Protein 3HZA (pdb70)

Organism: Mycobacterium tuberculosis (strain ATCC 25618 / H37Rv) (NCBI:txid83332)

GO terms:
  GO:0000287 magnesium ion binding (F, IDA)
  GO:0004170 dUTP diphosphatase activity (F, IDA)
  GO:0046080 dUTP metabolic process (P, IDA)

Sequence (162 aa):
GLVPRGSHMMSTTTLAIVRLDPGLPLPSRRAHDDGDAGVDLYSAEDVVELAPGRRALVRRTGVAVAVPFGMVGLVHPRSGLATRVGLSIVNSPGTIDAGYRGEIIKVALINLDPAAPPIVVHRGDRIAQLLVQRRVELVVELVEVSSSFDDEAGLLASTSRGDGGWGSSGGHASL

InterPro domains:
  IPR008181 Deoxyuridine triphosphate nucleotidohydrolase [MF_00116] (3-150)
  IPR008181 Deoxyuridine triphosphate nucleotidohydrolase [PTHR11241] (3-149)
  IPR008181 Deoxyuridine triphosphate nucleotidohydrolase [TIGR00576] (5-149)
  IPR029054 dUTPase-like [PF00692] (15-149)
  IPR033704 dUTPase, trimeric [cd07557] (25-116)
  IPR036157 dUTPase-like superfamily [G3DSA:2.70.40.10] (1-154)
  IPR036157 dUTPase-like superfamily [SSF51283] (2-149)

Nearest PDB structures (foldseek):
  3hza-assembly1_A  TM=1.006E+00  e=5.795E-30  Mycobacterium tuberculosis
  4gcy-assembly1_A  TM=1.006E+00  e=8.158E-29  Mycobacterium tuberculosis
  3loj-assembly1_A  TM=1.005E+00  e=2.376E-28  Mycobacterium tuberculosis
  2py4-assembly1_A  TM=1.005E+00  e=2.016E-27  Mycobacterium tuberculosis
  1six-assembly1_A  TM=9.990E-01  e=6.951E-27  Mycobacterium tuberculosis

Secondary structure (DSSP, 8-state):
-PPPGGGTTPPP-EEEESSTTSPPP--SSTT-S-EEEEPSS-EEE-TT-EEEEE-SEEEEPPTTEEEEEE--HHHHHHH-EEETTSSEEE-TT--S--EEEEEE--SS--EEE-TT-EEEEEEEEE---------S-TTTTTPPP-SSTT--TTTT--STT-

Solvent-accessible surface area: 11147 Å² total; per-residue (Å²): 132,167,78,75,84,78,43,126,177,80,71,119,49,69,60,89,96,91,31,102,63,7,70,88,18,63,144,68,134,152,77,56,80,5,31,12,0,26,0,19,49,100,33,116,5,45,46,50,156,168,25,97,2,82,1,1,5,8,4,27,2,39,179,23,34,17,0,24,3,50,43,73,93,39,54,42,113,128,56,17,7,25,8,82,87,46,72,3,84,19,92,19,62,88,147,29,38,0,91,0,24,0,29,0,113,40,122,82,55,72,9,81,6,104,105,35,56,94,2,0,47,6,24,45,97,190,62,148,116,110,156,158,119,171,50,104,48,148,117,120,48,63,117,84,106,99,130,159,52,152,24,31,265,28,75,106,33,88,126,108,90,126

Foldseek 3Di:
DDQPPVRVPPDDKDKDQQPPVEDDFDDPDPPRQWTFFFFQAKDKAFAFDKDKTFRRMFIQAAPQKWKWKAFDDVCCVPFNKGFPPHRDIHDNPDGDTDITTIHGNDHGDMDIGHGHDRTITMGMDGDDPDDDDDDPDVVRVVDDADPCHPPDDQNVPDDPVD

CATH classification: 2.70.40.10

Radius of gyration: 20.21 Å; Cα contacts (8 Å, |Δi|>4): 319; chains: 1; bounding box: 49×47×51 Å

Structure (mmCIF, N/CA/C/O backbone):
data_3HZA
#
_entry.id   3HZA
#
_cell.length_a   55.058
_cell.length_b   55.058
_cell.length_c   83.793
_cell.angle_alpha   90.00
_cell.angle_beta   90.00
_cell.angle_gamma   120.00
#
_symmetry.space_group_name_H-M   'P 63'
#
loop_
_entity.id
_entity.type
_entity.pdbx_description
1 polymer "Deoxyuridine 5'-triphosphate nucleotidohydrolase"
2 non-polymer 'MAGNESIUM ION'
3 non-polymer "2'-DEOXYURIDINE 5'-ALPHA,BETA-IMIDO-TRIPHOSPHATE"
4 non-polymer GLYCEROL
5 non-polymer 2-AMINO-2-HYDROXYMETHYL-PROPANE-1,3-DIOL
6 water water
#
loop_
_atom_site.group_PDB
_atom_site.id
_atom_site.type_symbol
_atom_site.label_atom_id
_atom_site.label_alt_id
_atom_site.label_comp_id
_atom_site.label_asym_id
_atom_site.label_entity_id
_atom_site.label_seq_id
_atom_site.pdbx_PDB_ins_code
_atom_site.Cartn_x
_atom_site.Cartn_y
_atom_site.Cartn_z
_atom_site.occupancy
_atom_site.B_iso_or_equiv
_atom_site.auth_seq_id
_atom_site.auth_comp_id
_atom_site.auth_asym_id
_atom_site.auth_atom_id
_atom_site.pdbx_PDB_model_num
ATOM 1 N N . GLY A 1 13 ? -10.902 36.108 24.132 1.00 38.14 -7 GLY A N 1
ATOM 2 C CA . GLY A 1 13 ? -10.484 34.742 24.458 1.00 21.23 -7 GLY A CA 1
ATOM 3 C C . GLY A 1 13 ? -11.377 34.051 25.479 1.00 20.30 -7 GLY A C 1
ATOM 4 O O . GLY A 1 13 ? -11.155 32.885 25.802 1.00 16.55 -7 GLY A O 1
ATOM 5 N N . LEU A 1 14 ? -12.347 34.782 26.039 1.00 21.90 -6 LEU A N 1
ATOM 6 C CA . LEU A 1 14 ? -13.267 34.216 27.024 1.00 20.21 -6 LEU A CA 1
ATOM 7 C C . LEU A 1 14 ? -14.351 33.415 26.332 1.00 20.17 -6 LEU A C 1
ATOM 8 O O . LEU A 1 14 ? -15.002 33.916 25.403 1.00 27.94 -6 LEU A O 1
ATOM 13 N N . VAL A 1 15 ? -14.569 32.170 26.737 1.00 20.22 -5 VAL A N 1
ATOM 14 C CA . VAL A 1 15 ? -15.679 31.384 26.188 1.00 23.18 -5 VAL A CA 1
ATOM 15 C C . VAL A 1 15 ? -16.974 31.795 26.863 1.00 22.04 -5 VAL A C 1
ATOM 16 O O . VAL A 1 15 ? -17.021 31.573 28.086 1.00 28.49 -5 VAL A O 1
ATOM 20 N N . PRO A 1 16 ? -17.950 32.345 26.156 1.00 27.51 -4 PRO A N 1
ATOM 21 C CA . PRO A 1 16 ? -19.147 32.839 26.846 1.00 31.43 -4 PRO A CA 1
ATOM 22 C C . PRO A 1 16 ? -19.861 31.628 27.425 1.00 35.73 -4 PRO A C 1
ATOM 23 O O . PRO A 1 16 ? -19.753 30.566 26.800 1.00 30.38 -4 PRO A O 1
ATOM 27 N N . ARG A 1 17 ? -20.511 31.837 28.558 1.00 41.71 -3 ARG A N 1
ATOM 28 C CA . ARG A 1 17 ? -21.134 30.712 29.258 1.00 49.32 -3 ARG A CA 1
ATOM 29 C C . ARG A 1 17 ? -22.007 29.888 28.306 1.00 52.55 -3 ARG A C 1
ATOM 30 O O . ARG A 1 17 ? -22.058 28.653 28.389 1.00 54.94 -3 ARG A O 1
ATOM 32 N N . GLY A 1 18 ? -22.680 30.624 27.415 1.00 53.65 -2 GLY A N 1
ATOM 33 C CA . GLY A 1 18 ? -23.432 30.088 26.310 1.00 52.55 -2 GLY A CA 1
ATOM 34 C C . GLY A 1 18 ? -22.645 29.143 25.413 1.00 53.96 -2 GLY A C 1
ATOM 35 O O . GLY A 1 18 ? -23.235 28.143 24.964 1.00 71.02 -2 GLY A O 1
ATOM 36 N N . SER A 1 19 ? -21.369 29.412 25.133 1.00 44.53 -1 SER A N 1
ATOM 37 C CA . SER A 1 19 ? -20.550 28.613 24.247 1.00 41.28 -1 SER A CA 1
ATOM 38 C C . SER A 1 19 ? -19.645 27.659 25.015 1.00 33.87 -1 SER A C 1
ATOM 39 O O . SER A 1 19 ? -18.715 27.170 24.382 1.00 37.03 -1 SER A O 1
ATOM 42 N N . HIS A 1 20 ? -19.865 27.400 26.296 1.00 30.18 0 HIS A N 1
ATOM 43 C CA . HIS A 1 20 ? -18.955 26.539 27.035 1.00 27.56 0 HIS A CA 1
ATOM 44 C C . HIS A 1 20 ? -18.774 25.192 26.347 1.00 28.55 0 HIS A C 1
ATOM 45 O O . HIS A 1 20 ? -17.631 24.722 26.330 1.00 25.98 0 HIS A O 1
ATOM 52 N N A MET A 1 21 ? -19.837 24.639 25.787 0.50 32.50 1 MET A N 1
ATOM 53 N N B MET A 1 21 ? -19.816 24.568 25.806 0.50 32.42 1 MET A N 1
ATOM 54 C CA A MET A 1 21 ? -19.928 23.318 25.198 0.50 36.92 1 MET A CA 1
ATOM 55 C CA B MET A 1 21 ? -19.533 23.225 25.274 0.50 36.13 1 MET A CA 1
ATOM 56 C C A MET A 1 21 ? -19.466 23.189 23.758 0.50 32.92 1 MET A C 1
ATOM 57 C C B MET A 1 21 ? -19.541 23.209 23.752 0.50 33.54 1 MET A C 1
ATOM 58 O O A MET A 1 21 ? -19.558 22.100 23.178 0.50 33.95 1 MET A O 1
ATOM 59 O O B MET A 1 21 ? -20.011 22.246 23.136 0.50 42.81 1 MET A O 1
ATOM 68 N N . SER A 1 22 ? -18.990 24.272 23.167 1.00 36.48 2 SER A N 1
ATOM 69 C CA . SER A 1 22 ? -18.692 24.281 21.732 1.00 34.93 2 SER A CA 1
ATOM 70 C C . SER A 1 22 ? -17.410 23.524 21.402 1.00 30.73 2 SER A C 1
ATOM 71 O O . SER A 1 22 ? -16.416 23.529 22.103 1.00 34.80 2 SER A O 1
ATOM 74 N N . THR A 1 23 ? -17.477 22.833 20.280 1.00 27.87 3 THR A N 1
ATOM 75 C CA A THR A 1 23 ? -16.564 21.818 19.795 0.50 24.08 3 THR A CA 1
ATOM 76 C CA B THR A 1 23 ? -16.563 21.830 19.795 0.50 23.92 3 THR A CA 1
ATOM 77 C C . THR A 1 23 ? -15.395 22.425 19.042 1.00 18.63 3 THR A C 1
ATOM 78 O O . THR A 1 23 ? -15.510 23.222 18.134 1.00 28.42 3 THR A O 1
ATOM 85 N N . THR A 1 24 ? -14.207 21.996 19.401 1.00 17.20 4 THR A N 1
ATOM 86 C CA . THR A 1 24 ? -13.019 22.411 18.682 1.00 17.24 4 THR A CA 1
ATOM 87 C C . THR A 1 24 ? -12.739 21.395 17.557 1.00 18.83 4 THR A C 1
ATOM 88 O O . THR A 1 24 ? -12.971 20.192 17.661 1.00 23.96 4 THR A O 1
ATOM 92 N N . LEU A 1 25 ? -12.274 21.957 16.442 1.00 14.46 5 LEU A N 1
ATOM 93 C CA . LEU A 1 25 ? -11.949 21.171 15.247 1.00 14.06 5 LEU A CA 1
ATOM 94 C C . LEU A 1 25 ? -10.505 21.444 14.875 1.00 14.29 5 LEU A C 1
ATOM 95 O O . LEU A 1 25 ? -10.219 22.556 14.417 1.00 14.72 5 LEU A O 1
ATOM 100 N N . ALA A 1 26 ? -9.618 20.470 15.065 1.00 14.02 6 ALA A N 1
ATOM 101 C CA . ALA A 1 26 ? -8.261 20.627 14.576 1.00 12.83 6 ALA A CA 1
ATOM 102 C C . ALA A 1 26 ? -8.250 20.702 13.045 1.00 11.83 6 ALA A C 1
ATOM 103 O O . ALA A 1 26 ? -8.911 19.912 12.390 1.00 12.90 6 ALA A O 1
ATOM 105 N N . ILE A 1 27 ? -7.451 21.632 12.522 1.00 12.19 7 ILE A N 1
ATOM 106 C CA . ILE A 1 27 ? -7.345 21.861 11.081 1.00 12.35 7 ILE A CA 1
ATOM 107 C C . ILE A 1 27 ? -5.902 22.156 10.695 1.00 11.64 7 ILE A C 1
ATOM 108 O O . ILE A 1 27 ? -5.210 22.900 11.356 1.00 13.31 7 ILE A O 1
ATOM 113 N N . VAL A 1 28 ? -5.509 21.538 9.595 1.00 11.66 8 VAL A N 1
ATOM 114 C CA . VAL A 1 28 ? -4.228 21.777 8.977 1.00 11.87 8 VAL A CA 1
ATOM 115 C C . VAL A 1 28 ? -4.473 22.477 7.649 1.00 12.26 8 VAL A C 1
ATOM 116 O O . VAL A 1 28 ? -5.209 21.968 6.806 1.00 11.64 8 VAL A O 1
ATOM 120 N N . ARG A 1 29 ? -3.863 23.635 7.467 1.00 12.58 9 ARG A N 1
ATOM 121 C CA . ARG A 1 29 ? -3.862 24.269 6.159 1.00 12.06 9 ARG A CA 1
ATOM 122 C C . ARG A 1 29 ? -2.732 23.698 5.325 1.00 11.54 9 ARG A C 1
ATOM 123 O O . ARG A 1 29 ? -1.570 24.114 5.351 1.00 14.57 9 ARG A O 1
ATOM 131 N N . LEU A 1 30 ? -3.069 22.685 4.563 1.00 12.57 10 LEU A N 1
ATOM 132 C CA . LEU A 1 30 ? -2.179 22.081 3.590 1.00 13.33 10 LEU A CA 1
ATOM 133 C C . LEU A 1 30 ? -1.756 23.104 2.540 1.00 12.89 10 LEU A C 1
ATOM 134 O O . LEU A 1 30 ? -0.647 23.019 2.047 1.00 15.67 10 LEU A O 1
ATOM 139 N N . ASP A 1 31 ? -2.651 24.041 2.258 1.00 13.51 11 ASP A N 1
ATOM 140 C CA . ASP A 1 31 ? -2.357 25.227 1.430 1.00 13.06 11 ASP A CA 1
ATOM 141 C C . ASP A 1 31 ? -2.447 26.486 2.292 1.00 11.58 11 ASP A C 1
ATOM 142 O O . ASP A 1 31 ? -3.532 27.030 2.510 1.00 12.29 11 ASP A O 1
ATOM 147 N N . PRO A 1 32 ? -1.344 26.937 2.830 1.00 11.26 12 PRO A N 1
ATOM 148 C CA . PRO A 1 32 ? -1.353 28.074 3.747 1.00 11.37 12 PRO A CA 1
ATOM 149 C C . PRO A 1 32 ? -1.717 29.397 3.129 1.00 11.16 12 PRO A C 1
ATOM 150 O O . PRO A 1 32 ? -1.910 30.371 3.830 1.00 14.01 12 PRO A O 1
ATOM 154 N N . GLY A 1 33 ? -1.807 29.479 1.828 1.00 11.59 13 GLY A N 1
ATOM 155 C CA . GLY A 1 33 ? -2.153 30.692 1.121 1.00 12.89 13 GLY A CA 1
ATOM 156 C C . GLY A 1 33 ? -3.644 31.001 1.092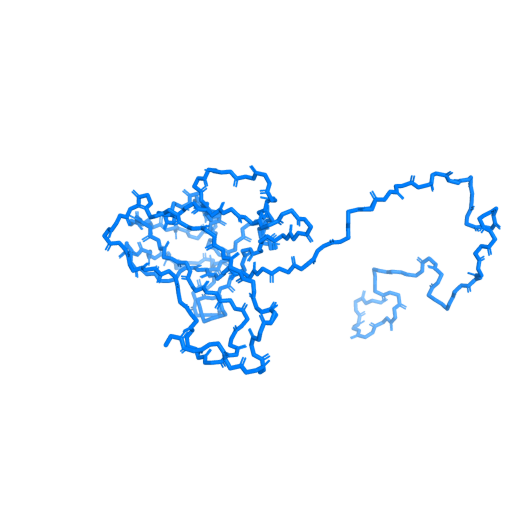 1.00 12.56 13 GLY A C 1
ATOM 157 O O . GLY A 1 33 ? -4.057 32.044 0.628 1.00 14.97 13 GLY A O 1
ATOM 158 N N . LEU A 1 34 ? -4.450 30.039 1.577 1.00 11.41 14 LEU A N 1
ATOM 159 C CA . LEU A 1 34 ? -5.892 30.230 1.664 1.00 12.19 14 LEU A CA 1
ATOM 160 C C . LEU A 1 34 ? -6.309 30.630 3.072 1.00 11.63 14 LEU A C 1
ATOM 161 O O . LEU A 1 34 ? -5.681 30.129 4.017 1.00 11.99 14 LEU A O 1
ATOM 166 N N . PRO A 1 35 ? -7.325 31.455 3.263 1.00 11.86 15 PRO A N 1
ATOM 167 C CA . PRO A 1 35 ? -7.816 31.775 4.595 1.00 13.17 15 PRO A CA 1
ATOM 168 C C . PRO A 1 35 ? -8.358 30.531 5.261 1.00 11.16 15 PRO A C 1
ATOM 169 O O . PRO A 1 35 ? -8.785 29.572 4.598 1.00 12.21 15 PRO A O 1
ATOM 173 N N . LEU A 1 36 ? -8.367 30.518 6.596 1.00 12.40 16 LEU A N 1
ATOM 174 C CA . LEU A 1 36 ? -9.098 29.457 7.273 1.00 12.78 16 LEU A CA 1
ATOM 175 C C . LEU A 1 36 ? -10.577 29.535 6.913 1.00 13.13 16 LEU A C 1
ATOM 176 O O . LEU A 1 36 ? -11.084 30.652 6.847 1.00 14.94 16 LEU A O 1
ATOM 181 N N . PRO A 1 37 ? -11.239 28.416 6.723 1.00 11.03 17 PRO A N 1
ATOM 182 C CA . PRO A 1 37 ? -12.687 28.444 6.535 1.00 11.18 17 PRO A CA 1
ATOM 183 C C . PRO A 1 37 ? -13.391 29.185 7.640 1.00 11.78 17 PRO A C 1
ATOM 184 O O . PRO A 1 37 ? -13.023 29.065 8.804 1.00 13.88 17 PRO A O 1
ATOM 188 N N . SER A 1 38 ? -14.419 29.936 7.303 1.00 12.21 18 SER A N 1
ATOM 189 C CA . SER A 1 38 ? -15.159 30.758 8.269 1.00 14.21 18 SER A CA 1
ATOM 190 C C . SER A 1 38 ? -16.628 30.739 7.931 1.00 12.28 18 SER A C 1
ATOM 191 O O . SER A 1 38 ? -17.048 30.482 6.819 1.00 12.06 18 SER A O 1
ATOM 194 N N A ARG A 1 39 ? -17.413 31.027 8.974 0.50 13.75 19 ARG A N 1
ATOM 195 N N B ARG A 1 39 ? -17.396 31.048 8.979 0.50 13.88 19 ARG A N 1
ATOM 196 C CA A ARG A 1 39 ? -18.845 31.241 8.869 0.50 13.89 19 ARG A CA 1
ATOM 197 C CA B ARG A 1 39 ? -18.825 31.269 8.868 0.50 13.85 19 ARG A CA 1
ATOM 198 C C A ARG A 1 39 ? -19.103 32.625 8.301 0.50 13.45 19 ARG A C 1
ATOM 199 C C B ARG A 1 39 ? -19.069 32.642 8.272 0.50 13.47 19 ARG A C 1
ATOM 200 O O A ARG A 1 39 ? -18.504 33.613 8.770 0.50 15.68 19 ARG A O 1
ATOM 201 O O B ARG A 1 39 ? -18.435 33.633 8.682 0.50 18.09 19 ARG A O 1
ATOM 216 N N . ALA A 1 40 ? -20.001 32.753 7.330 1.00 14.34 20 ALA A N 1
ATOM 217 C CA . ALA A 1 40 ? -20.275 34.090 6.796 1.00 16.37 20 ALA A CA 1
ATOM 218 C C . ALA A 1 40 ? -20.949 34.992 7.822 1.00 16.13 20 ALA A C 1
ATOM 219 O O . ALA A 1 40 ? -20.705 36.208 7.880 1.00 20.12 20 ALA A O 1
ATOM 221 N N . HIS A 1 41 ? -21.814 34.494 8.661 1.00 14.60 21 HIS A N 1
ATOM 222 C CA . HIS A 1 41 ? -22.586 35.208 9.662 1.00 14.74 21 HIS A CA 1
ATOM 223 C C . HIS A 1 41 ? -22.674 34.363 10.931 1.00 14.03 21 HIS A C 1
ATOM 224 O O . HIS A 1 41 ? -22.649 33.152 10.853 1.00 14.72 21 HIS A O 1
ATOM 231 N N . ASP A 1 42 ? -22.772 35.042 12.052 1.00 16.98 22 ASP A N 1
ATOM 232 C CA A ASP A 1 42 ? -22.980 34.377 13.331 0.50 16.87 22 ASP A CA 1
ATOM 233 C CA B ASP A 1 42 ? -22.981 34.376 13.325 0.50 17.01 22 ASP A CA 1
ATOM 234 C C . ASP A 1 42 ? -24.108 33.357 13.265 1.00 16.10 22 ASP A C 1
ATOM 235 O O . ASP A 1 42 ? -25.160 33.666 12.748 1.00 17.56 22 ASP A O 1
ATOM 244 N N . GLY A 1 43 ? -23.860 32.156 13.783 1.00 17.88 23 GLY A N 1
ATOM 245 C CA . GLY A 1 43 ? -24.939 31.178 13.773 1.00 18.28 23 GLY A CA 1
ATOM 246 C C . GLY A 1 43 ? -25.030 30.370 12.504 1.00 13.78 23 GLY A C 1
ATOM 247 O O . GLY A 1 43 ? -25.765 29.363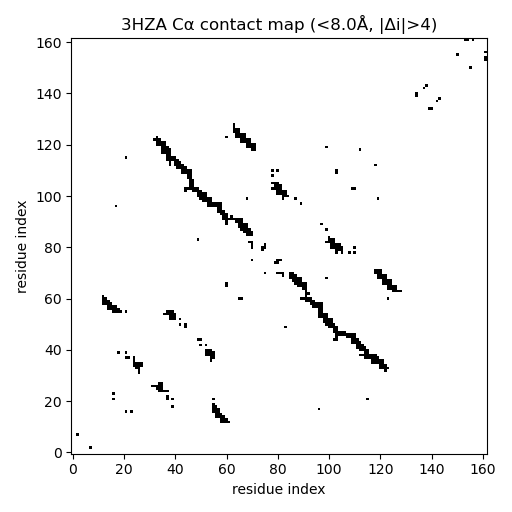 12.479 1.00 15.33 23 GLY A O 1
ATOM 248 N N . ASP A 1 44 ? -24.284 30.766 11.457 1.00 13.50 24 ASP A N 1
ATOM 249 C CA . ASP A 1 44 ? -24.358 29.961 10.219 1.00 11.83 24 ASP A CA 1
ATOM 250 C C . ASP A 1 44 ? -23.888 28.542 10.490 1.00 12.64 24 ASP A C 1
ATOM 251 O O . ASP A 1 44 ? -22.964 28.288 11.283 1.00 14.72 24 ASP A O 1
ATOM 256 N N . ALA A 1 45 ? -24.473 27.593 9.780 1.00 11.73 25 ALA A N 1
ATOM 257 C CA . ALA A 1 45 ? -24.297 26.190 10.099 1.0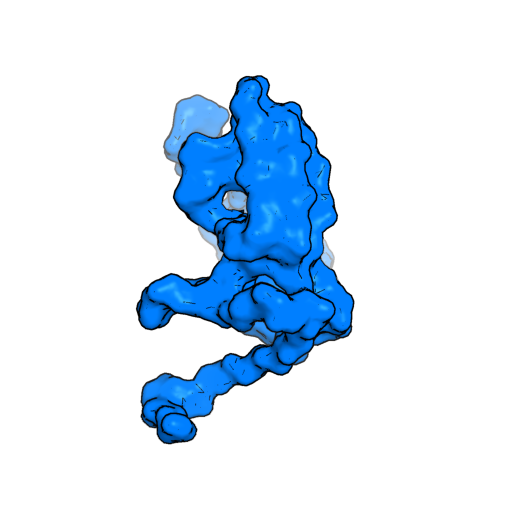0 11.55 25 ALA A CA 1
ATOM 258 C C . ALA A 1 45 ? -22.926 25.653 9.701 1.00 12.56 25 ALA A C 1
ATOM 259 O O . ALA A 1 45 ? -22.423 24.705 10.298 1.00 14.94 25 ALA A O 1
ATOM 261 N N . GLY A 1 46 ? -22.349 26.233 8.660 1.00 12.79 26 GLY A N 1
ATOM 262 C CA . GLY A 1 46 ? -21.107 25.749 8.141 1.00 17.17 26 GLY A CA 1
ATOM 263 C C . GLY A 1 46 ? -20.044 26.785 7.968 1.00 11.82 26 GLY A C 1
ATOM 264 O O . GLY A 1 46 ? -20.315 27.979 7.954 1.00 13.76 26 GLY A O 1
ATOM 265 N N . VAL A 1 47 ? -18.815 26.307 7.807 1.00 10.80 27 VAL A N 1
ATOM 266 C CA . VAL A 1 47 ? -17.695 27.163 7.430 1.00 10.26 27 VAL A CA 1
ATOM 267 C C . VAL A 1 47 ? -17.467 26.966 5.920 1.00 9.68 27 VAL A C 1
ATOM 268 O O . VAL A 1 47 ? -17.544 25.835 5.431 1.00 10.88 27 VAL A O 1
ATOM 272 N N . ASP A 1 48 ? -17.182 28.037 5.217 1.00 11.45 28 ASP A N 1
ATOM 273 C CA . ASP A 1 48 ? -17.021 27.896 3.763 1.00 10.54 28 ASP A CA 1
ATOM 274 C C . ASP A 1 48 ? -15.632 27.383 3.396 1.00 10.45 28 ASP A C 1
ATOM 275 O O . ASP A 1 48 ? -14.626 27.874 3.872 1.00 12.57 28 ASP A O 1
ATOM 280 N N . LEU A 1 49 ? -15.574 26.387 2.535 1.00 9.76 29 LEU A N 1
ATOM 281 C CA . LEU A 1 49 ? -14.362 25.793 2.026 1.00 9.68 29 LEU A CA 1
ATOM 282 C C . LEU A 1 49 ? -13.961 26.530 0.757 1.00 9.98 29 LEU A C 1
ATOM 283 O O . LEU A 1 49 ? -14.803 26.834 -0.094 1.00 11.05 29 LEU A O 1
ATOM 288 N N . TYR A 1 50 ? -12.677 26.766 0.632 1.00 10.64 30 TYR A N 1
ATOM 289 C CA . TYR A 1 50 ? -12.086 27.371 -0.528 1.00 11.26 30 TYR A CA 1
ATOM 290 C C . TYR A 1 50 ? -11.652 26.332 -1.524 1.00 11.93 30 TYR A C 1
ATOM 291 O O . TYR A 1 50 ? -11.297 25.195 -1.189 1.00 13.28 30 TYR A O 1
ATOM 300 N N . SER A 1 51 ? -11.613 26.733 -2.801 1.00 10.73 31 SER A N 1
ATOM 301 C CA . SER A 1 51 ? -10.859 25.944 -3.748 1.00 11.01 31 SER A CA 1
ATOM 302 C C . SER A 1 51 ? -9.378 26.297 -3.715 1.00 11.38 31 SER A C 1
ATOM 303 O O . SER A 1 51 ? -8.996 27.487 -3.769 1.00 13.26 31 SER A O 1
ATOM 306 N N . ALA A 1 52 ? -8.510 25.278 -3.692 1.00 11.85 32 ALA A N 1
ATOM 307 C CA . ALA A 1 52 ? -7.077 25.498 -3.791 1.00 11.96 32 ALA A CA 1
ATOM 308 C C . ALA A 1 52 ? -6.648 25.646 -5.229 1.00 13.99 32 ALA A C 1
ATOM 309 O O . ALA A 1 52 ? -5.516 25.941 -5.583 1.00 19.64 32 ALA A O 1
ATOM 311 N N . GLU A 1 53 ? -7.432 25.405 -6.191 1.00 14.23 33 GLU A N 1
ATOM 312 C CA . GLU A 1 53 ? -7.135 25.411 -7.601 1.00 15.91 33 GLU A CA 1
ATOM 313 C C . GLU A 1 53 ? -8.156 26.052 -8.537 1.00 15.46 33 GLU A C 1
ATOM 314 O O . GLU A 1 53 ? -9.326 26.278 -8.271 1.00 15.92 33 GLU A O 1
ATOM 320 N N . ASP A 1 54 ? -7.609 26.375 -9.707 1.00 17.16 34 ASP A N 1
ATOM 321 C CA . ASP A 1 54 ? -8.396 26.844 -10.836 1.00 15.76 34 ASP A CA 1
ATOM 322 C C . ASP A 1 54 ? -8.924 25.646 -11.591 1.00 15.60 34 ASP A C 1
ATOM 323 O O . ASP A 1 54 ? -8.152 24.743 -11.915 1.00 18.52 34 ASP A O 1
ATOM 328 N N A VAL A 1 55 ? -10.213 25.633 -11.871 0.50 15.04 35 VAL A N 1
ATOM 329 N N B VAL A 1 55 ? -10.216 25.657 -11.843 0.50 14.87 35 VAL A N 1
ATOM 330 C CA A VAL A 1 55 ? -10.742 24.541 -12.683 0.50 15.12 35 VAL A CA 1
ATOM 331 C CA B VAL A 1 55 ? -10.956 24.616 -12.516 0.50 16.72 35 VAL A CA 1
ATOM 332 C C A VAL A 1 55 ? -11.961 25.045 -13.436 0.50 14.59 35 VAL A C 1
ATOM 333 C C B VAL A 1 55 ? -11.974 25.196 -13.487 0.50 14.62 35 VAL A C 1
ATOM 334 O O A VAL A 1 55 ? -12.788 25.761 -12.873 0.50 14.42 35 VAL A O 1
ATOM 335 O O B VAL A 1 55 ? -12.718 26.103 -13.119 0.50 16.40 35 VAL A O 1
ATOM 342 N N . GLU A 1 56 ? -12.043 24.631 -14.682 1.00 14.96 36 GLU A N 1
ATOM 343 C CA . GLU A 1 56 ? -13.164 24.959 -15.558 1.00 13.81 36 GLU A CA 1
ATOM 344 C C . GLU A 1 56 ? -13.976 23.712 -15.872 1.00 15.28 36 GLU A C 1
ATOM 345 O O . GLU A 1 56 ? -13.404 22.722 -16.316 1.00 16.31 36 GLU A O 1
ATOM 351 N N . LEU A 1 57 ? -15.274 23.778 -15.602 1.00 13.17 37 LEU A N 1
ATOM 352 C CA . LEU A 1 57 ? -16.168 22.659 -15.796 1.00 12.71 37 LEU A CA 1
ATOM 353 C C . LEU A 1 57 ? -17.119 22.907 -16.946 1.00 12.69 37 LEU A C 1
ATOM 354 O O . LEU A 1 57 ? -17.975 23.758 -16.783 1.00 13.20 37 LEU A O 1
ATOM 359 N N . ALA A 1 58 ? -16.971 22.218 -18.049 1.00 12.85 38 ALA A N 1
ATOM 3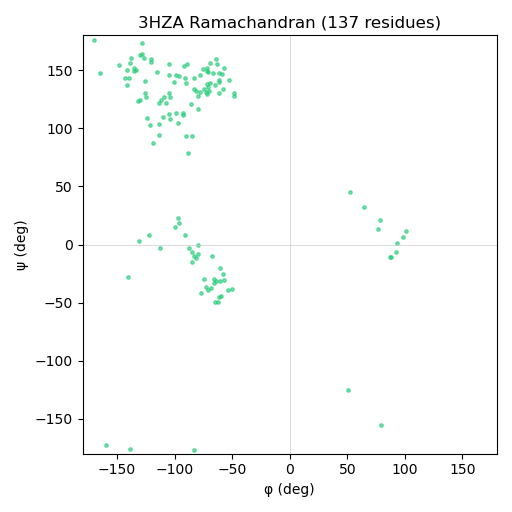60 C CA . ALA A 1 58 ? -17.957 22.259 -19.110 1.00 13.55 38 ALA A CA 1
ATOM 361 C C . ALA A 1 58 ? -19.266 21.675 -18.612 1.00 12.38 38 ALA A C 1
ATOM 362 O O . ALA A 1 58 ? -19.254 20.915 -17.636 1.00 11.79 38 ALA A O 1
ATOM 364 N N . PRO A 1 59 ? -20.382 21.978 -19.259 1.00 12.51 39 PRO A N 1
ATOM 365 C CA . PRO A 1 59 ? -21.667 21.367 -18.902 1.00 12.96 39 PRO A CA 1
ATOM 366 C C . PRO A 1 59 ? -21.551 19.860 -18.779 1.00 12.15 39 PRO A C 1
ATOM 367 O O . PRO A 1 59 ? -21.010 19.177 -19.671 1.00 12.57 39 PRO A O 1
ATOM 371 N N . GLY A 1 60 ? -22.006 19.375 -17.641 1.00 12.07 40 GLY A N 1
ATOM 372 C CA . GLY A 1 60 ? -22.073 17.971 -17.411 1.00 12.42 40 GLY A CA 1
ATOM 373 C C . GLY A 1 60 ? -20.821 17.337 -16.838 1.00 11.93 40 GLY A C 1
ATOM 374 O O . GLY A 1 60 ? -20.813 16.166 -16.414 1.00 14.11 40 GLY A O 1
ATOM 375 N N . ARG A 1 61 ? -19.740 18.085 -16.809 1.00 11.28 41 ARG A N 1
ATOM 376 C CA . ARG A 1 61 ? -18.471 17.561 -16.336 1.00 10.89 41 ARG A CA 1
ATOM 377 C C . ARG A 1 61 ? -18.342 17.758 -14.835 1.00 10.18 41 ARG A C 1
ATOM 378 O O . ARG A 1 61 ? -18.933 18.658 -14.233 1.00 11.39 41 ARG A O 1
ATOM 386 N N . ARG A 1 62 ? -17.525 16.901 -14.251 1.00 10.84 42 ARG A N 1
ATOM 387 C CA . ARG A 1 62 ? -17.218 16.916 -12.822 1.00 10.05 42 ARG A CA 1
ATOM 388 C C . ARG A 1 62 ? -15.728 16.950 -12.616 1.00 10.65 42 ARG A C 1
ATOM 389 O O . ARG A 1 62 ? -14.928 16.606 -13.514 1.00 11.64 42 ARG A O 1
ATOM 397 N N . ALA A 1 63 ? -15.303 17.358 -11.435 1.00 10.82 43 ALA A N 1
ATOM 398 C CA . ALA A 1 63 ? -13.890 17.420 -11.115 1.00 11.45 43 ALA A CA 1
ATOM 399 C C . ALA A 1 63 ? -13.732 17.145 -9.621 1.00 11.31 43 ALA A C 1
ATOM 400 O O . ALA A 1 63 ? -14.685 17.384 -8.877 1.00 13.99 43 ALA A O 1
ATOM 402 N N . LEU A 1 64 ? -12.588 16.651 -9.204 1.00 11.11 44 LEU A N 1
ATOM 403 C CA . LEU A 1 64 ? -12.272 16.409 -7.810 1.00 10.86 44 LEU A CA 1
ATOM 404 C C . LEU A 1 64 ? -11.331 17.529 -7.402 1.00 11.06 44 LEU A C 1
ATOM 405 O O . LEU A 1 64 ? -10.175 17.545 -7.812 1.00 13.85 44 LEU A O 1
ATOM 410 N N . VAL A 1 65 ? -11.838 18.449 -6.602 1.00 10.93 45 VAL A N 1
ATOM 411 C CA . VAL A 1 65 ? -11.183 19.714 -6.327 1.00 10.93 45 VAL A CA 1
ATOM 412 C C . VAL A 1 65 ? -10.635 19.756 -4.907 1.00 10.61 45 VAL A C 1
ATOM 413 O O . VAL A 1 65 ? -11.321 19.448 -3.928 1.00 11.30 45 VAL A O 1
ATOM 417 N N A ARG A 1 66 ? -9.355 20.122 -4.808 0.50 12.28 46 ARG A N 1
ATOM 418 N N B ARG A 1 66 ? -9.348 20.109 -4.810 0.50 11.91 46 ARG A N 1
ATOM 419 C CA A ARG A 1 66 ? -8.715 20.232 -3.496 0.50 11.27 46 ARG A CA 1
ATOM 420 C CA B ARG A 1 66 ? -8.704 20.212 -3.497 0.50 11.44 46 ARG A CA 1
ATOM 421 C C A ARG A 1 66 ? -9.136 21.506 -2.783 0.50 11.28 46 ARG A C 1
ATOM 422 C C B ARG A 1 66 ? -9.112 21.493 -2.783 0.50 11.10 46 ARG A C 1
ATOM 423 O O A ARG A 1 66 ? -9.224 22.548 -3.418 0.50 11.29 46 ARG A O 1
ATOM 424 O O B ARG A 1 66 ? -9.183 22.546 -3.405 0.50 11.42 46 ARG A O 1
ATOM 439 N N . THR A 1 67 ? -9.348 21.391 -1.489 1.00 10.18 47 THR A N 1
ATOM 440 C CA . THR A 1 67 ? -9.701 22.543 -0.679 1.00 10.72 47 THR A CA 1
ATOM 441 C C . THR A 1 67 ? -8.540 23.119 0.112 1.00 11.10 47 THR A C 1
ATOM 442 O O . THR A 1 67 ? -8.684 24.156 0.749 1.00 11.55 47 THR A O 1
ATOM 446 N N . GLY A 1 68 ? -7.401 22.442 0.154 1.00 10.32 48 GLY A N 1
ATOM 447 C CA . GLY A 1 68 ? -6.264 22.918 0.903 1.00 10.10 48 GLY A CA 1
ATOM 448 C C . GLY A 1 68 ? -6.354 22.724 2.394 1.00 9.88 48 GLY A C 1
ATOM 449 O O . GLY A 1 68 ? -5.501 23.290 3.100 1.00 10.48 48 GLY A O 1
ATOM 450 N N . VAL A 1 69 ? -7.263 21.932 2.932 1.00 10.26 49 VAL A N 1
ATOM 451 C CA . VAL A 1 69 ? -7.388 21.711 4.356 1.00 9.98 49 VAL A CA 1
ATOM 452 C C . VAL A 1 69 ? -7.586 20.229 4.623 1.00 10.08 49 VAL A C 1
ATOM 453 O O . VAL A 1 69 ? -8.121 19.481 3.796 1.00 10.97 49 VAL A O 1
ATOM 457 N N . ALA A 1 70 ? -7.136 19.857 5.805 1.00 10.44 50 ALA A N 1
ATOM 458 C CA . ALA A 1 70 ? -7.372 18.586 6.441 1.00 9.80 50 ALA A CA 1
ATOM 459 C C . ALA A 1 70 ? -7.951 18.884 7.815 1.00 10.79 50 ALA A C 1
ATOM 460 O O . ALA A 1 70 ? -7.495 19.824 8.450 1.00 11.43 50 ALA A O 1
ATOM 462 N N . VAL A 1 71 ? -8.924 18.108 8.281 1.00 11.17 51 VAL A N 1
ATOM 463 C CA . VAL A 1 71 ? -9.501 18.275 9.599 1.00 11.15 51 VAL A CA 1
ATOM 464 C C . VAL A 1 71 ? -9.545 16.949 10.352 1.00 10.73 51 VAL A C 1
ATOM 465 O O . VAL A 1 71 ? -9.434 15.885 9.763 1.00 13.35 51 VAL A O 1
ATOM 469 N N . ALA A 1 72 ? -9.730 17.073 11.672 1.00 10.98 52 ALA A N 1
ATOM 470 C CA . ALA A 1 72 ? -9.943 15.924 12.502 1.00 11.85 52 ALA A CA 1
ATOM 471 C C . ALA A 1 72 ? -11.308 16.013 13.169 1.00 12.36 52 ALA A C 1
ATOM 472 O O . ALA A 1 72 ? -11.498 16.528 14.280 1.00 13.19 52 ALA A O 1
ATOM 474 N N . VAL A 1 73 ? -12.326 15.504 12.453 1.00 12.48 53 VAL A N 1
ATOM 475 C CA . VAL A 1 73 ? -13.660 15.483 13.008 1.00 11.87 53 VAL A CA 1
ATOM 476 C C . VAL A 1 73 ? -13.657 14.630 14.266 1.00 10.86 53 VAL A C 1
ATOM 477 O O . VAL A 1 73 ? -13.136 13.512 14.233 1.00 12.51 53 VAL A O 1
ATOM 481 N N . PRO A 1 74 ? -14.190 15.107 15.364 1.00 12.81 54 PRO A N 1
ATOM 482 C CA . PRO A 1 74 ? -14.169 14.287 16.594 1.00 13.81 54 PRO A CA 1
ATOM 483 C C . PRO A 1 74 ? -14.882 12.947 16.428 1.00 13.90 54 PRO A C 1
ATOM 484 O O . PRO A 1 74 ? -15.880 12.822 15.739 1.00 13.23 54 PRO A O 1
ATOM 488 N N . PHE A 1 75 ? -14.371 11.929 17.137 1.00 15.09 55 PHE A N 1
ATOM 489 C CA . PHE A 1 75 ? -15.058 10.647 17.221 1.00 14.53 55 PHE A CA 1
ATOM 490 C C . PHE A 1 75 ? -16.444 10.904 17.801 1.00 13.91 55 PHE A C 1
ATOM 491 O O . PHE A 1 75 ? -16.612 11.614 18.769 1.00 16.39 55 PHE A O 1
ATOM 499 N N . GLY A 1 76 ? -17.460 10.303 17.165 1.00 13.54 56 GLY A N 1
ATOM 500 C CA . GLY A 1 76 ? -18.834 10.515 17.521 1.00 13.65 56 GLY A CA 1
ATOM 501 C C . GLY A 1 76 ? -19.509 11.622 16.712 1.00 12.69 56 GLY A C 1
ATOM 502 O O . GLY A 1 76 ? -20.705 11.915 16.891 1.00 13.54 56 GLY A O 1
ATOM 503 N N . MET A 1 77 ? -18.781 12.216 15.785 1.00 13.03 57 MET A N 1
ATOM 504 C CA . MET A 1 77 ? -19.259 13.260 14.914 1.00 11.83 57 MET A CA 1
ATOM 505 C C . MET A 1 77 ? -18.959 12.893 13.468 1.00 11.15 57 MET A C 1
ATOM 506 O O . MET A 1 77 ? -18.312 11.895 13.199 1.00 11.02 57 MET A O 1
ATOM 511 N N . VAL A 1 78 ? -19.474 13.703 12.580 1.00 10.21 58 VAL A N 1
ATOM 512 C CA . VAL A 1 78 ? -19.297 13.618 11.163 1.00 10.11 58 VAL A CA 1
ATOM 513 C C . VAL A 1 78 ? -19.110 15.035 10.603 1.00 10.38 58 VAL A C 1
ATOM 514 O O . VAL A 1 78 ? -19.741 15.965 11.086 1.00 10.70 58 VAL A O 1
ATOM 518 N N . GLY A 1 79 ? -18.245 15.159 9.592 1.00 9.97 59 GLY A N 1
ATOM 519 C CA . GLY A 1 79 ? -18.217 16.383 8.818 1.00 9.35 59 GLY A CA 1
ATOM 520 C C . GLY A 1 79 ? -19.062 16.203 7.550 1.00 8.84 59 GLY A C 1
ATOM 521 O O . GLY A 1 79 ? -19.081 15.100 6.965 1.00 10.58 59 GLY A O 1
ATOM 522 N N . LEU A 1 80 ? -19.713 17.234 7.124 1.00 9.18 60 LEU A N 1
ATOM 523 C CA . LEU A 1 80 ? -20.642 17.178 6.006 1.00 9.04 60 LEU A CA 1
ATOM 524 C C . LEU A 1 80 ? -20.341 18.321 5.027 1.00 8.87 60 LEU A C 1
ATOM 525 O O . LEU A 1 80 ? -20.354 19.483 5.428 1.00 9.70 60 LEU A O 1
ATOM 530 N N . VAL A 1 81 ? -20.087 17.952 3.780 1.00 8.65 61 VAL A N 1
ATOM 531 C CA . VAL A 1 81 ? -19.754 18.883 2.724 1.00 9.33 61 VAL A CA 1
ATOM 532 C C . VAL A 1 81 ? -21.008 19.165 1.914 1.00 8.97 61 VAL A C 1
ATOM 533 O O . VAL A 1 81 ? -21.548 18.257 1.266 1.00 10.10 61 VAL A O 1
ATOM 537 N N . HIS A 1 82 ? -21.468 20.414 2.004 1.00 9.03 62 HIS A N 1
ATOM 538 C CA . HIS A 1 82 ? -22.711 20.788 1.350 1.00 9.71 62 HIS A CA 1
ATOM 539 C C . HIS A 1 82 ? -22.443 21.824 0.257 1.00 8.86 62 HIS A C 1
ATOM 540 O O . HIS A 1 82 ? -21.568 22.651 0.423 1.00 10.38 62 HIS A O 1
ATOM 547 N N . PRO A 1 83 ? -23.233 21.806 -0.814 1.00 9.57 63 PRO A N 1
ATOM 548 C CA . PRO A 1 83 ? -23.089 22.862 -1.830 1.00 9.45 63 PRO A CA 1
ATOM 549 C C . PRO A 1 83 ? -23.555 24.210 -1.280 1.00 8.19 63 PRO A C 1
ATOM 550 O O . PRO A 1 83 ? -24.376 24.279 -0.351 1.00 10.22 63 PRO A O 1
ATOM 554 N N . ARG A 1 84 ? -23.059 25.301 -1.845 1.00 9.01 64 ARG A N 1
ATOM 555 C CA . ARG A 1 84 ? -23.566 26.619 -1.591 1.00 9.07 64 ARG A CA 1
ATOM 556 C C . ARG A 1 84 ? -24.787 26.887 -2.469 1.00 9.67 64 ARG A C 1
ATOM 557 O O . ARG A 1 84 ? -24.873 26.484 -3.658 1.00 11.20 64 ARG A O 1
ATOM 565 N N . SER A 1 85 ? -25.777 27.607 -1.937 1.00 9.32 65 SER A N 1
ATOM 566 C CA . SER A 1 85 ? -27.002 27.834 -2.668 1.00 9.40 65 SER A CA 1
ATOM 567 C C . SER A 1 85 ? -26.849 28.806 -3.806 1.00 9.18 65 SER A C 1
ATOM 568 O O . SER A 1 85 ? -27.475 28.636 -4.863 1.00 9.93 65 SER A O 1
ATOM 571 N N . GLY A 1 86 ? -26.033 29.846 -3.643 1.00 9.75 66 GLY A N 1
ATOM 572 C CA . GLY A 1 86 ? -25.955 30.848 -4.697 1.00 10.64 66 GLY A CA 1
ATOM 573 C C . GLY A 1 86 ? -25.383 30.266 -5.990 1.00 10.38 66 GLY A C 1
ATOM 574 O O . GLY A 1 86 ? -25.971 30.442 -7.046 1.00 11.05 66 GLY A O 1
ATOM 575 N N . LEU A 1 87 ? -24.256 29.560 -5.894 1.00 10.27 67 LEU A N 1
ATOM 576 C CA . LEU A 1 87 ? -23.699 28.958 -7.114 1.00 10.35 67 LEU A CA 1
ATOM 577 C C . LEU A 1 87 ? -24.640 27.917 -7.674 1.00 9.16 67 LEU A C 1
ATOM 578 O O . LEU A 1 87 ? -24.675 27.724 -8.909 1.00 10.47 67 LEU A O 1
ATOM 583 N N . ALA A 1 88 ? -25.406 27.223 -6.847 1.00 9.93 68 ALA A N 1
ATOM 584 C CA . ALA A 1 88 ? -26.308 26.222 -7.330 1.00 8.92 68 ALA A CA 1
ATOM 585 C C . ALA A 1 88 ? -27.366 26.849 -8.235 1.00 9.75 68 ALA A C 1
ATOM 586 O O . ALA A 1 88 ? -27.600 26.364 -9.346 1.00 10.47 68 ALA A O 1
ATOM 588 N N . THR A 1 89 ? -28.003 27.918 -7.776 1.00 10.45 69 THR A N 1
ATOM 589 C CA . THR A 1 89 ? -29.043 28.541 -8.604 1.00 10.74 69 THR A CA 1
ATOM 590 C C . THR A 1 89 ? -28.441 29.361 -9.720 1.00 11.52 69 THR A C 1
ATOM 591 O O . THR A 1 89 ? -28.928 29.300 -10.861 1.00 12.44 69 THR A O 1
ATOM 595 N N . ARG A 1 90 ? -27.375 30.122 -9.473 1.00 10.85 70 ARG A N 1
ATOM 596 C CA . ARG A 1 90 ? -26.872 31.032 -10.508 1.00 11.12 70 ARG A CA 1
ATOM 597 C C . ARG A 1 90 ? -26.205 30.329 -11.667 1.00 10.92 70 ARG A C 1
ATOM 598 O O . ARG A 1 90 ? -26.403 30.752 -12.819 1.00 13.84 70 ARG A O 1
ATOM 602 N N . VAL A 1 91 ? -25.430 29.265 -11.405 1.00 10.61 71 VAL A N 1
ATOM 603 C CA . VAL A 1 91 ? -24.671 28.643 -12.467 1.00 10.07 71 VAL A CA 1
ATOM 604 C C . VAL A 1 91 ? -24.851 27.135 -12.484 1.00 9.67 71 VAL A C 1
ATOM 605 O O . VAL A 1 91 ? -24.248 26.487 -13.330 1.00 10.83 71 VAL A O 1
ATOM 609 N N . GLY A 1 92 ? -25.671 26.532 -11.651 1.00 9.83 72 GLY A N 1
ATOM 610 C CA . GLY A 1 92 ? -25.895 25.104 -11.711 1.00 10.44 72 GLY A CA 1
ATOM 611 C C . GLY A 1 92 ? -24.799 24.284 -11.100 1.00 9.24 72 GLY A C 1
ATOM 612 O O . GLY A 1 92 ? -24.674 23.089 -11.380 1.00 10.51 72 GLY A O 1
ATOM 613 N N . LEU A 1 93 ? -23.990 24.860 -10.213 1.00 9.14 73 LEU A N 1
ATOM 614 C CA . LEU A 1 93 ? -22.957 24.088 -9.567 1.00 9.45 73 LEU A CA 1
ATOM 615 C C . LEU A 1 93 ? -23.522 23.156 -8.507 1.00 9.32 73 LEU A C 1
ATOM 616 O O . LEU A 1 93 ? -24.312 23.601 -7.663 1.00 9.83 73 LEU A O 1
ATOM 621 N N . SER A 1 94 ? -23.096 21.917 -8.499 1.00 9.16 74 SER A N 1
ATOM 622 C CA . SER A 1 94 ? -23.497 20.946 -7.492 1.00 9.49 74 SER A CA 1
ATOM 623 C C . SER A 1 94 ? -22.301 20.113 -7.084 1.00 8.49 74 SER A C 1
ATOM 624 O O . SER A 1 94 ? -21.176 20.326 -7.526 1.00 9.14 74 SER A O 1
ATOM 627 N N . ILE A 1 95 ? -22.601 19.148 -6.240 1.00 8.71 75 ILE A N 1
ATOM 628 C CA . ILE A 1 95 ? -21.586 18.227 -5.710 1.00 8.78 75 ILE A CA 1
ATOM 629 C C . ILE A 1 95 ? -22.098 16.796 -5.890 1.00 8.63 75 ILE A C 1
ATOM 630 O O . ILE A 1 95 ? -23.198 16.477 -5.439 1.00 9.37 75 ILE A O 1
ATOM 635 N N . VAL A 1 96 ? -21.339 15.945 -6.562 1.00 8.99 76 VAL A N 1
ATOM 636 C CA . VAL A 1 96 ? -21.840 14.656 -7.017 1.00 8.57 76 VAL A CA 1
ATOM 637 C C . VAL A 1 96 ? -22.257 13.807 -5.818 1.00 8.89 76 VAL A C 1
ATOM 638 O O . VAL A 1 96 ? -23.340 13.170 -5.827 1.00 9.72 76 VAL A O 1
ATOM 642 N N . ASN A 1 97 ? -21.433 13.759 -4.783 1.00 9.10 77 ASN A N 1
ATOM 643 C CA . ASN A 1 97 ? -21.688 12.928 -3.620 1.00 8.74 77 ASN A CA 1
ATOM 644 C C . ASN A 1 97 ? -22.346 13.735 -2.486 1.00 9.08 77 ASN A C 1
ATOM 645 O O . ASN A 1 97 ? -22.275 13.314 -1.316 1.00 9.56 77 ASN A O 1
ATOM 650 N N . SER A 1 98 ? -23.013 14.841 -2.774 1.00 8.82 78 SER A N 1
ATOM 651 C CA . SER A 1 98 ? -23.586 15.629 -1.703 1.00 9.25 78 SER A CA 1
ATOM 652 C C . SER A 1 98 ? -24.615 14.829 -0.924 1.00 8.44 78 SER A C 1
ATOM 653 O O . SER A 1 98 ? -25.441 14.160 -1.540 1.00 9.51 78 SER A O 1
ATOM 656 N N . PRO A 1 99 ? -24.649 14.963 0.385 1.00 8.19 79 PRO A N 1
ATOM 657 C CA . PRO A 1 99 ? -23.707 15.679 1.221 1.00 9.11 79 PRO A CA 1
ATOM 658 C C . PRO A 1 99 ? -22.455 14.810 1.387 1.00 8.84 79 PRO A C 1
ATOM 659 O O . PRO A 1 99 ? -22.544 13.643 1.705 1.00 10.12 79 PRO A O 1
ATOM 663 N N . GLY A 1 100 ? -21.276 15.419 1.171 1.00 9.03 80 GLY A N 1
ATOM 664 C CA . GLY A 1 100 ? -20.061 14.639 1.334 1.00 9.46 80 GLY A CA 1
ATOM 665 C C . GLY A 1 100 ? -19.827 14.284 2.788 1.00 8.91 80 GLY A C 1
ATOM 666 O O . GLY A 1 100 ? -20.086 15.096 3.659 1.00 10.69 80 GLY A O 1
ATOM 667 N N . THR A 1 101 ? -19.400 13.047 3.046 1.00 9.19 81 THR A N 1
ATOM 668 C CA . THR A 1 101 ? -19.396 12.507 4.377 1.00 9.29 81 THR A CA 1
ATOM 669 C C . THR A 1 101 ? -17.967 12.286 4.839 1.00 9.40 81 THR A C 1
ATOM 670 O O . THR A 1 101 ? -17.300 11.372 4.396 1.00 11.78 81 THR A O 1
ATOM 674 N N . ILE A 1 102 ? -17.511 13.214 5.728 1.00 9.76 82 ILE A N 1
ATOM 675 C CA . ILE A 1 102 ? -16.150 13.200 6.241 1.00 9.59 82 ILE A CA 1
ATOM 676 C C . ILE A 1 102 ? -16.109 12.412 7.552 1.00 10.22 82 ILE A C 1
ATOM 677 O O . ILE A 1 102 ? -16.731 12.839 8.541 1.00 11.65 82 ILE A O 1
ATOM 682 N N . ASP A 1 103 ? -15.443 11.286 7.524 1.00 9.64 83 ASP A N 1
ATOM 683 C CA . ASP A 1 103 ? -15.397 10.410 8.703 1.00 11.36 83 ASP A CA 1
ATOM 684 C C . ASP A 1 103 ? -14.471 10.971 9.771 1.00 10.72 83 ASP A C 1
ATOM 685 O O . ASP A 1 103 ? -13.464 11.583 9.472 1.00 10.60 83 ASP A O 1
ATOM 690 N N . ALA A 1 104 ? -14.794 10.647 11.023 1.00 11.78 84 ALA A N 1
ATOM 691 C CA . ALA A 1 104 ? -13.946 11.061 12.139 1.00 11.66 84 ALA A CA 1
ATOM 692 C C . ALA A 1 104 ? -12.527 10.572 12.016 1.00 11.66 84 ALA A C 1
ATOM 693 O O . ALA A 1 104 ? -11.629 11.298 12.462 1.00 13.86 84 ALA A O 1
ATOM 695 N N . GLY A 1 105 ? -12.252 9.439 11.402 1.00 12.26 85 GLY A N 1
ATOM 696 C CA . GLY A 1 105 ? -10.876 8.978 11.297 1.00 13.19 85 GLY A CA 1
ATOM 697 C C . GLY A 1 105 ? -10.109 9.546 10.135 1.00 11.35 85 GLY A C 1
ATOM 698 O O . GLY A 1 105 ? -8.901 9.320 10.007 1.00 12.97 85 GLY A O 1
ATOM 699 N N . TYR A 1 106 ? -10.760 10.295 9.238 1.00 10.98 86 TYR A N 1
ATOM 700 C CA . TYR A 1 106 ? -10.075 10.794 8.068 1.00 11.03 86 TYR A CA 1
ATOM 701 C C . TYR A 1 106 ? -9.089 11.903 8.397 1.00 11.48 86 TYR A C 1
ATOM 702 O O . TYR A 1 106 ? -9.409 12.899 9.059 1.00 12.14 86 TYR A O 1
ATOM 711 N N . ARG A 1 107 ? -7.867 11.733 7.892 1.00 11.59 87 ARG A N 1
ATOM 712 C CA . ARG A 1 107 ? -6.816 12.709 8.106 1.00 11.55 87 ARG A CA 1
ATOM 713 C C . ARG A 1 107 ? -6.261 13.232 6.791 1.00 12.14 87 ARG A C 1
ATOM 714 O O . ARG A 1 107 ? -5.215 13.905 6.815 1.00 14.77 87 ARG A O 1
ATOM 722 N N . GLY A 1 108 ? -6.880 12.885 5.689 1.00 12.00 88 GLY A N 1
ATOM 723 C CA . GLY A 1 108 ? -6.446 13.421 4.400 1.00 12.37 88 GLY A CA 1
ATOM 724 C C . GLY A 1 108 ? -7.007 14.777 4.087 1.00 10.39 88 GLY A C 1
ATOM 725 O O . GLY A 1 108 ? -7.704 15.420 4.854 1.00 10.68 88 GLY A O 1
ATOM 726 N N . GLU A 1 109 ? -6.675 15.260 2.890 1.00 11.20 89 GLU A N 1
ATOM 727 C CA . GLU A 1 109 ? -7.201 16.535 2.412 1.00 11.22 89 GLU A CA 1
ATOM 728 C C . GLU A 1 109 ? -8.663 16.406 2.081 1.00 9.81 89 GLU A C 1
ATOM 729 O O . GLU A 1 109 ? -9.090 15.439 1.419 1.00 10.80 89 GLU A O 1
ATOM 735 N N . ILE A 1 110 ? -9.468 17.388 2.498 1.00 10.06 90 ILE A N 1
ATOM 736 C CA A ILE A 1 110 ? -10.867 17.402 2.074 0.70 10.28 90 ILE A CA 1
ATOM 737 C CA B ILE A 1 110 ? -10.864 17.409 2.070 0.30 10.28 90 ILE A CA 1
ATOM 738 C C . ILE A 1 110 ? -10.903 17.806 0.604 1.00 10.31 90 ILE A C 1
ATOM 739 O O . ILE A 1 110 ? -10.324 18.802 0.179 1.00 10.69 90 ILE A O 1
ATOM 748 N N . LYS A 1 111 ? -11.578 17.017 -0.211 1.00 9.59 91 LYS A N 1
ATOM 749 C CA . LYS A 1 111 ? -11.779 17.314 -1.606 1.00 10.31 91 LYS A CA 1
ATOM 750 C C . LYS A 1 111 ? -13.279 17.410 -1.871 1.00 9.67 91 LYS A C 1
ATOM 751 O O . LYS A 1 111 ? -14.110 16.826 -1.171 1.00 10.87 91 LYS A O 1
ATOM 757 N N . VAL A 1 112 ? -13.610 18.123 -2.946 1.00 9.66 92 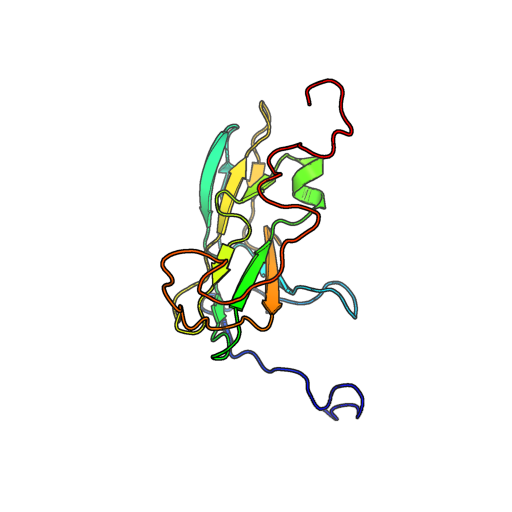VAL A N 1
ATOM 758 C CA . VAL A 1 112 ? -14.998 18.337 -3.318 1.00 9.40 92 VAL A CA 1
ATOM 759 C C . VAL A 1 112 ? -15.239 17.875 -4.752 1.00 9.86 92 VAL A C 1
ATOM 760 O O . VAL A 1 112 ? -14.522 18.323 -5.671 1.00 10.93 92 VAL A O 1
ATOM 764 N N . ALA A 1 113 ? -16.222 17.027 -4.943 1.00 9.75 93 ALA A N 1
ATOM 765 C CA . ALA A 1 113 ? -16.584 16.494 -6.265 1.00 9.79 93 ALA A CA 1
ATOM 766 C C . ALA A 1 113 ? -17.588 17.439 -6.920 1.00 9.32 93 ALA A C 1
ATOM 767 O O . ALA A 1 113 ? -18.796 17.194 -6.937 1.00 9.81 93 ALA A O 1
ATOM 769 N N . LEU A 1 114 ? -17.068 18.544 -7.469 1.00 9.30 94 LEU A N 1
ATOM 770 C CA . LEU A 1 114 ? -17.931 19.510 -8.118 1.00 8.88 94 LEU A CA 1
ATOM 771 C C . LEU A 1 114 ? -18.471 18.966 -9.437 1.00 9.50 94 LEU A C 1
ATOM 772 O O . LEU A 1 114 ? -17.757 18.246 -10.121 1.00 10.24 94 LEU A O 1
ATOM 777 N N . ILE A 1 115 ? -19.678 19.366 -9.821 1.00 9.28 95 ILE A N 1
ATOM 778 C CA . ILE A 1 115 ? -20.249 19.032 -11.086 1.00 9.15 95 ILE A CA 1
ATOM 779 C C . ILE A 1 115 ? -21.062 20.200 -11.617 1.00 9.34 95 ILE A C 1
ATOM 780 O O . ILE A 1 115 ? -21.707 20.936 -10.864 1.00 9.78 95 ILE A O 1
ATOM 785 N N . ASN A 1 116 ? -21.030 20.404 -12.939 1.00 9.56 96 ASN A N 1
ATOM 786 C CA . ASN A 1 116 ? -21.766 21.430 -13.615 1.00 9.13 96 ASN A CA 1
ATOM 787 C C . ASN A 1 116 ? -23.052 20.867 -14.167 1.00 9.42 96 ASN A C 1
ATOM 788 O O . ASN A 1 116 ? -23.051 20.159 -15.154 1.00 10.54 96 ASN A O 1
ATOM 793 N N . LEU A 1 117 ? -24.168 21.178 -13.497 1.00 9.27 97 LEU A N 1
ATOM 794 C CA . LEU A 1 117 ? -25.467 20.704 -13.905 1.00 10.25 97 LEU A CA 1
ATOM 795 C C . LEU A 1 117 ? -26.143 21.683 -14.855 1.00 10.80 97 LEU A C 1
ATOM 796 O O . LEU A 1 117 ? -27.316 21.493 -15.186 1.00 12.33 97 LEU A O 1
ATOM 801 N N . ASP A 1 118 ? -25.444 22.714 -15.313 1.00 11.20 98 ASP A N 1
ATOM 802 C CA . ASP A 1 118 ? -26.037 23.568 -16.351 1.00 11.48 98 ASP A CA 1
ATOM 803 C C . ASP A 1 118 ? -25.919 22.860 -17.692 1.00 11.96 98 ASP A C 1
ATOM 804 O O . ASP A 1 118 ? -24.920 22.159 -17.921 1.00 13.20 98 ASP 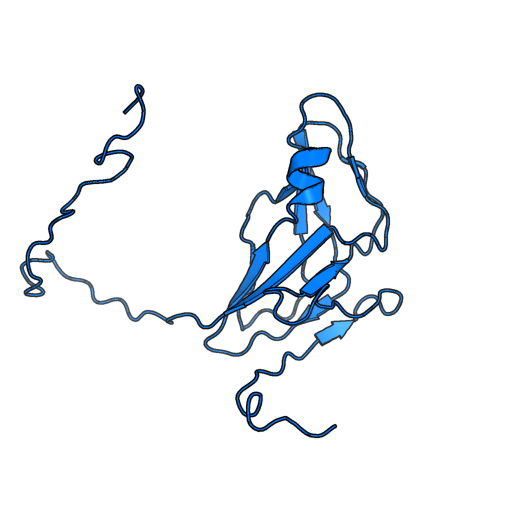A O 1
ATOM 809 N N . PRO A 1 119 ? -26.883 23.014 -18.605 1.00 13.24 99 PRO A N 1
ATOM 810 C CA . PRO A 1 119 ? -26.744 22.366 -19.913 1.00 13.39 99 PRO A CA 1
ATOM 811 C C . PRO A 1 119 ? -25.869 23.101 -20.900 1.00 13.83 99 PRO A C 1
ATOM 812 O O . PRO A 1 119 ? -25.564 22.445 -21.934 1.00 16.20 99 PRO A O 1
ATOM 816 N N . ALA A 1 120 ? -25.459 24.339 -20.697 1.00 13.42 100 ALA A N 1
ATOM 817 C CA . ALA A 1 120 ? -24.816 25.058 -21.787 1.00 16.31 100 ALA A CA 1
ATOM 818 C C . ALA A 1 120 ? -23.638 25.929 -21.368 1.00 14.58 100 ALA A C 1
ATOM 819 O O . ALA A 1 120 ? -22.801 26.186 -22.207 1.00 17.08 100 ALA A O 1
ATOM 821 N N . ALA A 1 121 ? -23.574 26.451 -20.135 1.00 13.42 101 ALA A N 1
ATOM 822 C CA . ALA A 1 121 ? -22.586 27.422 -19.730 1.00 13.40 101 ALA A CA 1
ATOM 823 C C . ALA A 1 121 ? -21.501 26.788 -18.871 1.00 12.90 101 ALA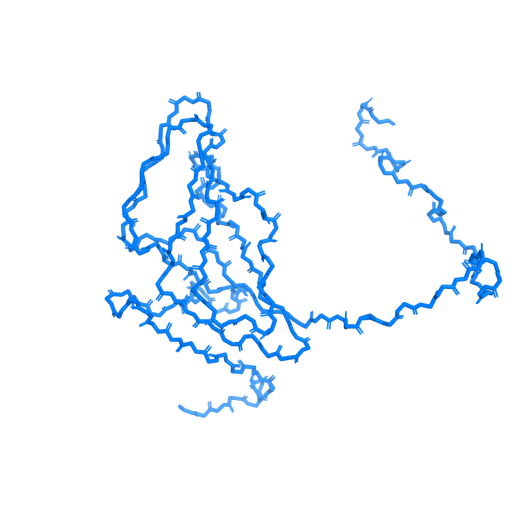 A C 1
ATOM 824 O O . ALA A 1 121 ? -21.841 26.173 -17.839 1.00 12.82 101 ALA A O 1
ATOM 826 N N . PRO A 1 122 ? -20.225 26.930 -19.191 1.00 14.09 102 PRO A N 1
ATOM 827 C CA A PRO A 1 122 ? -19.181 26.370 -18.332 0.50 13.57 102 PRO A CA 1
ATOM 828 C CA B PRO A 1 122 ? -19.192 26.362 -18.323 0.50 13.77 102 PRO A CA 1
ATOM 829 C C . PRO A 1 122 ? -19.123 27.148 -17.022 1.00 13.34 102 PRO A C 1
ATOM 830 O O . PRO A 1 122 ? -19.494 28.326 -16.972 1.00 13.47 102 PRO A O 1
ATOM 837 N N . ILE A 1 123 ? -18.618 26.489 -16.001 1.00 12.74 103 ILE A N 1
ATOM 838 C CA . ILE A 1 123 ? -18.374 27.115 -14.719 1.00 12.55 103 ILE A CA 1
ATOM 839 C C . ILE A 1 123 ? -16.877 27.250 -14.527 1.00 13.21 103 ILE A C 1
ATOM 840 O O . ILE A 1 123 ? -16.144 26.238 -14.644 1.00 14.82 103 ILE A O 1
ATOM 845 N N . VAL A 1 124 ? -16.407 28.443 -14.222 1.00 14.86 104 VAL A N 1
ATOM 846 C CA . VAL A 1 124 ? -14.999 28.666 -13.910 1.00 14.24 104 VAL A CA 1
ATOM 847 C C . VAL A 1 124 ? -14.885 28.922 -12.415 1.00 15.08 104 VAL A C 1
ATOM 848 O O . VAL A 1 124 ? -15.493 29.827 -11.855 1.00 16.94 104 VAL A O 1
ATOM 852 N N . VAL A 1 125 ? -14.100 28.094 -11.764 1.00 14.14 105 VAL A N 1
ATOM 853 C CA . VAL A 1 125 ? -13.732 28.226 -10.371 1.00 14.04 105 VAL A CA 1
ATOM 854 C C . VAL A 1 125 ? -12.283 28.722 -10.298 1.00 14.95 105 VAL A C 1
ATOM 855 O O . VAL A 1 125 ? -11.410 28.170 -10.990 1.00 16.96 105 VAL A O 1
ATOM 859 N N . HIS A 1 126 ? -12.017 29.747 -9.529 1.00 14.83 106 HIS A N 1
ATOM 860 C CA . HIS A 1 126 ? -10.693 30.246 -9.267 1.00 15.11 106 HIS A CA 1
ATOM 861 C C . HIS A 1 126 ? -10.231 29.842 -7.861 1.00 14.31 106 HIS A C 1
ATOM 862 O O . HIS A 1 126 ? -11.009 29.752 -6.934 1.00 15.73 106 HIS A O 1
ATOM 869 N N . ARG A 1 127 ? -8.928 29.607 -7.801 1.00 13.94 107 ARG A N 1
ATOM 870 C CA . ARG A 1 127 ? -8.317 29.457 -6.495 1.00 14.30 107 ARG A CA 1
ATOM 871 C C . ARG A 1 127 ? -8.746 30.596 -5.595 1.00 15.15 107 ARG A C 1
ATOM 872 O O . ARG A 1 127 ? -8.732 31.757 -6.031 1.00 15.03 107 ARG A O 1
ATOM 880 N N . GLY A 1 128 ? -9.200 30.260 -4.380 1.00 13.18 108 GLY A N 1
ATOM 881 C CA . GLY A 1 128 ? -9.666 31.243 -3.427 1.00 12.80 108 GLY A CA 1
ATOM 882 C C . GLY A 1 128 ? -11.144 31.538 -3.451 1.00 12.86 108 GLY A C 1
ATOM 883 O O . GLY A 1 128 ? -11.643 32.263 -2.593 1.00 13.15 108 GLY A O 1
ATOM 884 N N . ASP A 1 129 ? -11.844 30.978 -4.406 1.00 12.58 109 ASP A N 1
ATOM 885 C CA . ASP A 1 129 ? -13.315 31.032 -4.404 1.00 11.30 109 ASP A CA 1
ATOM 886 C C . ASP A 1 129 ? -13.870 30.120 -3.293 1.00 11.03 109 ASP A C 1
ATOM 887 O O . ASP A 1 129 ? -13.260 29.079 -2.986 1.00 12.33 109 ASP A O 1
ATOM 892 N N . ARG A 1 130 ? -15.017 30.478 -2.743 1.00 11.67 110 ARG A N 1
ATOM 893 C CA . ARG A 1 130 ? -15.694 29.635 -1.759 1.00 11.00 110 ARG A CA 1
ATOM 894 C C . ARG A 1 130 ? -16.681 28.732 -2.492 1.00 10.70 110 ARG A C 1
ATOM 895 O O . ARG A 1 130 ? -17.676 29.249 -3.038 1.00 12.16 110 ARG A O 1
ATOM 903 N N . ILE A 1 131 ? -16.391 27.429 -2.519 1.00 10.85 111 ILE A N 1
ATOM 904 C CA . ILE A 1 131 ? -17.054 26.478 -3.396 1.00 11.16 111 ILE A CA 1
ATOM 905 C C . ILE A 1 131 ? -17.922 25.468 -2.683 1.00 9.88 111 ILE A C 1
ATOM 906 O O . ILE A 1 131 ? -18.597 24.664 -3.358 1.00 11.43 111 ILE A O 1
ATOM 911 N N . ALA A 1 132 ? -17.977 25.456 -1.347 1.00 9.30 112 ALA A N 1
ATOM 912 C CA . ALA A 1 132 ? -18.764 24.487 -0.610 1.00 9.73 112 ALA A CA 1
ATOM 913 C C . ALA A 1 132 ? -18.774 24.937 0.856 1.00 8.87 112 ALA A C 1
ATOM 914 O O . ALA A 1 132 ? -18.109 25.934 1.183 1.00 10.03 112 ALA A O 1
ATOM 916 N N . GLN A 1 133 ? -19.508 24.246 1.693 1.00 9.80 113 GLN A N 1
ATOM 917 C CA . GLN A 1 133 ? -19.464 24.556 3.129 1.00 9.99 113 GLN A CA 1
ATOM 918 C C . GLN A 1 133 ? -19.373 23.276 3.903 1.00 10.12 113 GLN A C 1
ATOM 919 O O . GLN A 1 133 ? -19.887 22.250 3.495 1.00 10.54 113 GLN A O 1
ATOM 925 N N . LEU A 1 134 ? -18.712 23.351 5.055 1.00 9.96 114 LEU A N 1
ATOM 926 C CA . LEU A 1 134 ? -18.484 22.203 5.916 1.00 9.14 114 LEU A CA 1
ATOM 927 C C . LEU A 1 134 ? -19.245 22.385 7.220 1.00 8.85 114 LEU A C 1
ATOM 928 O O . LEU A 1 134 ? -19.025 23.342 7.972 1.00 10.66 114 LEU A O 1
ATOM 933 N N . LEU A 1 135 ? -20.125 21.428 7.506 1.00 9.66 115 LEU A N 1
ATOM 934 C CA . LEU A 1 135 ? -20.827 21.352 8.761 1.00 10.14 115 LEU A CA 1
ATOM 935 C C . LEU A 1 135 ? -20.224 20.225 9.624 1.00 9.76 115 LEU A C 1
ATOM 936 O O . LEU A 1 135 ? -19.670 19.272 9.059 1.00 10.84 115 LEU A O 1
ATOM 941 N N . VAL A 1 136 ? -20.382 20.327 10.910 1.00 10.31 116 VAL A N 1
ATOM 942 C CA . VAL A 1 136 ? -20.029 19.245 11.824 1.00 10.18 116 VAL A CA 1
ATOM 943 C C . VAL A 1 136 ? -21.243 18.928 12.690 1.00 10.11 116 VAL A C 1
ATOM 944 O O . VAL A 1 136 ? -21.866 19.861 13.222 1.00 11.09 116 VAL A O 1
ATOM 948 N N . GLN A 1 137 ? -21.583 17.659 12.779 1.00 10.07 117 GLN A N 1
ATOM 949 C CA . GLN A 1 137 ? -22.706 17.217 13.579 1.00 11.16 117 GLN A CA 1
ATOM 950 C C . GLN A 1 137 ? -22.329 15.935 14.322 1.00 11.17 117 GLN A C 1
ATOM 951 O O . GLN A 1 137 ? -21.481 15.166 13.919 1.00 12.45 117 GLN A O 1
ATOM 957 N N . ARG A 1 138 ? -23.049 15.726 15.431 1.00 11.43 118 ARG A N 1
ATOM 958 C CA A ARG A 1 138 ? -23.037 14.444 16.071 0.50 11.63 118 ARG A CA 1
ATOM 959 C CA B ARG A 1 138 ? -23.009 14.433 16.058 0.50 11.92 118 ARG A CA 1
ATOM 960 C C . ARG A 1 138 ? -23.634 13.385 15.136 1.00 11.17 118 ARG A C 1
ATOM 961 O O . ARG A 1 138 ? -24.490 13.672 14.297 1.00 13.04 118 ARG A O 1
ATOM 976 N N . VAL A 1 139 ? -23.192 12.170 15.259 1.00 11.86 119 VAL A N 1
ATOM 977 C CA . VAL A 1 139 ? -23.770 11.028 14.558 1.00 11.31 119 VAL A CA 1
ATOM 978 C C . VAL A 1 139 ? -23.955 9.877 15.543 1.00 14.16 119 VAL A C 1
ATOM 979 O O . VAL A 1 139 ? -23.162 9.786 16.466 1.00 15.52 119 VAL A O 1
ATOM 983 N N . GLU A 1 140 ? -24.964 9.021 15.329 1.00 13.96 120 GLU A N 1
ATOM 984 C CA . GLU A 1 140 ? -25.123 7.840 16.156 1.00 14.27 120 GLU A CA 1
ATOM 985 C C . GLU A 1 140 ? -24.269 6.726 15.581 1.00 15.55 120 GLU A C 1
ATOM 986 O O . GLU A 1 140 ? -24.454 6.327 14.449 1.00 19.55 120 GLU A O 1
ATOM 992 N N . LEU A 1 141 ? -23.349 6.221 16.365 1.00 19.94 121 LEU A N 1
ATOM 993 C CA . LEU A 1 141 ? -22.553 5.100 15.826 1.00 19.47 121 LEU A CA 1
ATOM 994 C C . LEU A 1 141 ? -23.346 3.868 16.246 1.00 17.48 121 LEU A C 1
ATOM 995 O O . LEU A 1 141 ? -23.290 3.300 17.312 1.00 29.49 121 LEU A O 1
ATOM 1000 N N . VAL A 1 142 ? -24.202 3.425 15.345 1.00 18.60 122 VAL A N 1
ATOM 1001 C CA A VAL A 1 142 ? -25.188 2.381 15.370 0.50 20.33 122 VAL A CA 1
ATOM 1002 C CA B VAL A 1 142 ? -25.213 2.453 15.738 0.50 18.49 122 VAL A CA 1
ATOM 1003 C C . VAL A 1 142 ? -24.639 1.028 15.755 1.00 17.14 122 VAL A C 1
ATOM 1004 O O . VAL A 1 142 ? -23.649 0.603 15.132 1.00 19.50 122 VAL A O 1
ATOM 1011 N N . GLU A 1 143 ? -25.277 0.306 16.648 1.00 15.24 123 GLU A N 1
ATOM 1012 C CA . GLU A 1 143 ? -25.051 -1.085 16.839 1.00 15.90 123 GLU A CA 1
ATOM 1013 C C . GLU A 1 143 ? -26.251 -1.794 16.215 1.00 13.91 123 GLU A C 1
ATOM 1014 O O . GLU A 1 143 ? -27.370 -1.702 16.706 1.00 15.65 123 GLU A O 1
ATOM 1020 N N . LEU A 1 144 ? -26.008 -2.508 15.143 1.00 15.00 124 LEU A N 1
ATOM 1021 C CA . LEU A 1 144 ? -27.067 -3.259 14.509 1.00 15.13 124 LEU A CA 1
ATOM 1022 C C . LEU A 1 144 ? -27.454 -4.457 15.369 1.00 17.01 124 LEU A C 1
ATOM 1023 O O . LEU A 1 144 ? -26.660 -5.195 15.928 1.00 16.90 124 LEU A O 1
ATOM 1028 N N . VAL A 1 145 ? -28.760 -4.642 15.435 1.00 15.65 125 VAL A N 1
ATOM 1029 C CA . VAL A 1 145 ? -29.380 -5.786 16.084 1.00 16.73 125 VAL A CA 1
ATOM 1030 C C . VAL A 1 145 ? -30.215 -6.463 15.012 1.00 14.39 125 VAL A C 1
ATOM 1031 O O . VAL A 1 145 ? -31.299 -6.035 14.611 1.00 15.87 125 VAL A O 1
ATOM 1035 N N . GLU A 1 146 ? -29.703 -7.573 14.478 1.00 16.26 126 GLU A N 1
ATOM 1036 C CA . GLU A 1 146 ? -30.478 -8.302 13.495 1.00 15.49 126 GLU A CA 1
ATOM 1037 C C . GLU A 1 146 ? -31.667 -9.060 14.110 1.00 15.98 126 GLU A C 1
ATOM 1038 O O . GLU A 1 146 ? -31.431 -9.740 15.126 1.00 16.63 126 GLU A O 1
ATOM 1044 N N . VAL A 1 147 ? -32.843 -8.910 13.534 1.00 15.66 127 VAL A N 1
ATOM 1045 C CA . VAL A 1 147 ? -34.088 -9.568 13.962 1.00 15.87 127 VAL A CA 1
ATOM 1046 C C . VAL A 1 147 ? -34.732 -10.235 12.763 1.00 16.08 127 VAL A C 1
ATOM 1047 O O . VAL A 1 147 ? -34.471 -9.873 11.586 1.00 15.82 127 VAL A O 1
ATOM 1051 N N A SER A 1 148 ? -35.554 -11.236 13.024 0.70 20.29 128 SER A N 1
ATOM 1052 N N B SER A 1 148 ? -35.580 -11.231 13.015 0.30 20.57 128 SER A N 1
ATOM 1053 C CA A SER A 1 148 ? -36.209 -11.954 11.936 0.70 22.05 128 SER A CA 1
ATOM 1054 C CA B SER A 1 148 ? -36.219 -11.924 11.901 0.30 21.63 128 SER A CA 1
ATOM 1055 C C A SER A 1 148 ? -37.388 -11.150 11.395 0.70 20.73 128 SER A C 1
ATOM 1056 C C B SER A 1 148 ? -37.405 -11.136 11.371 0.30 21.14 128 SER A C 1
ATOM 1057 O O A SER A 1 148 ? -37.734 -11.290 10.220 0.70 24.22 128 SER A O 1
ATOM 1058 O O B SER A 1 148 ? -37.785 -11.257 10.204 0.30 23.07 128 SER A O 1
ATOM 1063 N N . SER A 1 149 ? -37.964 -10.323 12.260 1.00 20.30 129 SER A N 1
ATOM 1064 C CA . SER A 1 149 ? -39.068 -9.428 11.884 1.00 21.93 129 SER A CA 1
ATOM 1065 C C . SER A 1 149 ? -39.180 -8.363 12.966 1.00 19.91 129 SER A C 1
ATOM 1066 O O . SER A 1 149 ? -38.739 -8.583 14.098 1.00 19.85 129 SER A O 1
ATOM 1069 N N . PHE A 1 150 ? -39.737 -7.226 12.592 1.00 18.14 130 PHE A N 1
ATOM 1070 C CA . PHE A 1 150 ? -39.917 -6.173 13.588 1.00 18.73 130 PHE A CA 1
ATOM 1071 C C . PHE A 1 150 ? -40.911 -6.613 14.659 1.00 22.20 130 PHE A C 1
ATOM 1072 O O . PHE A 1 150 ? -40.795 -6.191 15.805 1.00 23.76 130 PHE A O 1
ATOM 1080 N N . ASP A 1 151 ? -41.871 -7.461 14.345 1.00 27.97 131 ASP A N 1
ATOM 1081 C CA A ASP A 1 151 ? -42.729 -8.090 15.342 0.50 35.32 131 ASP A CA 1
ATOM 1082 C CA B ASP A 1 151 ? -42.733 -8.068 15.356 0.50 35.30 131 ASP A CA 1
ATOM 1083 C C . ASP A 1 151 ? -41.973 -8.753 16.485 1.00 36.36 131 ASP A C 1
ATOM 1084 O O . ASP A 1 151 ? -42.331 -8.585 17.658 1.00 37.86 131 ASP A O 1
ATOM 1093 N N . GLU A 1 152 ? -40.943 -9.506 16.217 1.00 40.67 132 GLU A N 1
ATOM 1094 C CA . GLU A 1 152 ? -40.080 -10.337 17.051 1.00 47.30 132 GLU A CA 1
ATOM 1095 C C . GLU A 1 152 ? -39.319 -9.408 17.980 1.00 42.62 132 GLU A C 1
ATOM 1096 O O . GLU A 1 152 ? -39.000 -9.635 19.130 1.00 50.89 132 GLU A O 1
ATOM 1102 N N . ALA A 1 153 ? -39.028 -8.219 17.449 1.00 36.68 133 ALA A N 1
ATOM 1103 C CA . ALA A 1 153 ? -38.321 -7.259 18.285 1.00 37.58 133 ALA A CA 1
ATOM 1104 C C . ALA A 1 153 ? -39.302 -6.580 19.230 1.00 35.66 133 ALA A C 1
ATOM 1105 O O . ALA A 1 153 ? -38.894 -5.750 20.029 1.00 45.23 133 ALA A O 1
ATOM 1107 N N . GLY A 1 154 ? -40.565 -6.959 19.115 1.00 37.46 134 GLY A N 1
ATOM 1108 C CA . GLY A 1 154 ? -41.720 -6.462 19.792 1.00 35.97 134 GLY A CA 1
ATOM 1109 C C . GLY A 1 154 ? -41.995 -5.020 19.439 1.00 36.93 134 GLY A C 1
ATOM 1110 O O . GLY A 1 154 ? -42.487 -4.255 20.286 1.00 38.95 134 GLY A O 1
ATOM 1111 N N . LEU A 1 155 ? -41.672 -4.608 18.214 1.00 29.73 135 LEU A N 1
ATOM 1112 C CA A LEU A 1 155 ? -41.899 -3.198 17.875 0.50 26.89 135 LEU A CA 1
ATOM 1113 C CA B LEU A 1 155 ? -41.891 -3.200 17.866 0.50 26.85 135 LEU A CA 1
ATOM 1114 C C . LEU A 1 155 ? -43.367 -2.999 17.552 1.00 26.85 135 LEU A C 1
ATOM 1115 O O . LEU A 1 155 ? -44.038 -3.822 16.939 1.00 37.95 135 LEU A O 1
ATOM 1124 N N . ALA A 1 156 ? -43.913 -1.856 17.971 1.00 29.36 136 ALA A N 1
ATOM 1125 C CA . ALA A 1 156 ? -45.300 -1.554 17.654 1.00 29.31 136 ALA A CA 1
ATOM 1126 C C . ALA A 1 156 ? -45.456 -1.228 16.181 1.00 29.06 136 ALA A C 1
ATOM 1127 O O . ALA A 1 156 ? -44.528 -0.756 15.559 1.00 28.42 136 ALA A O 1
ATOM 1129 N N . SER A 1 157 ? -46.629 -1.490 15.638 1.00 30.01 137 SER A N 1
ATOM 1130 C CA . SER A 1 157 ? -46.987 -1.062 14.295 1.00 33.99 137 SER A CA 1
ATOM 1131 C C . SER A 1 157 ? -46.823 0.450 14.267 1.00 31.75 137 SER A C 1
ATOM 1132 O O . SER A 1 157 ? -46.943 1.117 15.294 1.00 34.49 137 SER A O 1
ATOM 1134 N N . THR A 1 158 ? -46.528 0.960 13.083 1.00 22.96 138 THR A N 1
ATOM 1135 C CA . THR A 1 158 ? -46.442 2.415 12.903 1.00 21.40 138 THR A CA 1
ATOM 1136 C C . THR A 1 158 ? -47.423 2.905 11.869 1.00 21.15 138 THR A C 1
ATOM 1137 O O . THR A 1 158 ? -47.904 2.140 11.031 1.00 20.53 138 THR A O 1
ATOM 1141 N N . SER A 1 159 ? -47.731 4.196 11.919 1.00 21.49 139 SER A N 1
ATOM 1142 C CA . SER A 1 159 ? -48.617 4.821 10.954 1.00 22.23 139 SER A CA 1
ATOM 1143 C C . SER A 1 159 ? -48.081 4.687 9.540 1.00 19.12 139 SER A C 1
ATOM 1144 O O . SER A 1 159 ? -48.780 4.373 8.583 1.00 21.22 139 SER A O 1
ATOM 1147 N N . ARG A 1 160 ? -46.777 4.932 9.412 1.00 17.32 140 ARG A N 1
ATOM 1148 C CA . ARG A 1 160 ? -46.208 4.954 8.047 1.00 16.76 140 ARG A CA 1
ATOM 1149 C C . ARG A 1 160 ? -46.209 3.583 7.409 1.00 17.28 140 ARG A C 1
ATOM 1150 O O . ARG A 1 160 ? -46.384 3.302 6.244 1.00 18.82 140 ARG A O 1
ATOM 1158 N N . GLY A 1 161 ? -45.965 2.535 8.125 1.00 18.30 141 GLY A N 1
ATOM 1159 C CA . GLY A 1 161 ? -45.729 1.165 7.795 1.00 17.09 141 GLY A CA 1
ATOM 1160 C C . GLY A 1 161 ? -44.658 1.052 6.719 1.00 16.48 141 GLY A C 1
ATOM 1161 O O . GLY A 1 161 ? -43.560 1.571 6.882 1.00 15.43 141 GLY A O 1
ATOM 1162 N N . ASP A 1 162 ? -44.985 0.376 5.642 1.00 17.47 142 ASP A N 1
ATOM 1163 C CA . ASP A 1 162 ? -43.958 0.275 4.601 1.00 18.31 142 ASP A CA 1
ATOM 1164 C C . ASP A 1 162 ? -44.187 1.337 3.5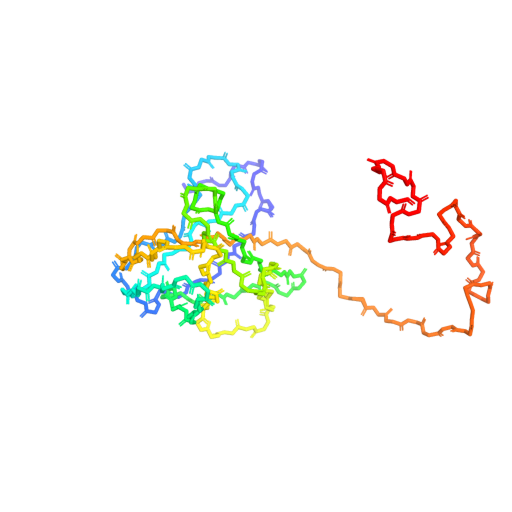46 1.00 16.16 142 ASP A C 1
ATOM 1165 O O . ASP A 1 162 ? -43.633 1.239 2.438 1.00 17.16 142 ASP A O 1
ATOM 1170 N N . GLY A 1 163 ? -44.953 2.378 3.827 1.00 16.20 143 GLY A N 1
ATOM 1171 C CA . GLY A 1 163 ? -45.186 3.466 2.863 1.00 15.96 143 GLY A CA 1
ATOM 1172 C C . GLY A 1 163 ? -43.918 4.296 2.682 1.00 15.08 143 GLY A C 1
ATOM 1173 O O . GLY A 1 163 ? -43.272 4.698 3.641 1.00 14.59 143 GLY A O 1
ATOM 1174 N N . GLY A 1 164 ? -43.573 4.534 1.422 1.00 14.63 144 GLY A N 1
ATOM 1175 C CA . GLY A 1 164 ? -42.459 5.391 1.066 1.00 14.50 144 GLY A CA 1
ATOM 1176 C C . GLY A 1 164 ? -42.610 5.855 -0.365 1.00 15.11 144 GLY A C 1
ATOM 1177 O O . GLY A 1 164 ? -43.648 5.561 -1.013 1.00 15.29 144 GLY A O 1
ATOM 1178 N N . TRP A 1 165 ? -41.577 6.537 -0.889 1.00 14.08 145 TRP A N 1
ATOM 1179 C CA . TRP A 1 165 ? -41.488 6.792 -2.336 1.00 14.30 145 TRP A CA 1
ATOM 1180 C C . TRP A 1 165 ? -42.772 7.427 -2.872 1.00 15.19 145 TRP A C 1
ATOM 1181 O O . TRP A 1 165 ? -43.313 7.076 -3.896 1.00 15.68 145 TRP A O 1
ATOM 1192 N N . GLY A 1 166 ? -43.269 8.429 -2.123 1.00 13.87 146 GLY A N 1
ATOM 1193 C CA . GLY A 1 166 ? -44.392 9.246 -2.593 1.00 13.33 146 GLY A CA 1
ATOM 1194 C C . GLY A 1 166 ? -45.719 8.836 -2.039 1.00 14.14 146 GLY A C 1
ATOM 1195 O O . GLY A 1 166 ? -46.751 9.352 -2.490 1.00 16.21 146 GLY A O 1
ATOM 1196 N N . SER A 1 167 ? -45.783 7.890 -1.090 1.00 15.04 147 SER A N 1
ATOM 1197 C CA . SER A 1 167 ? -47.007 7.285 -0.602 1.00 15.55 147 SER A CA 1
ATOM 1198 C C . SER A 1 167 ? -47.982 8.313 -0.031 1.00 17.32 147 SER A C 1
ATOM 1199 O O . SER A 1 167 ? -49.208 8.055 -0.010 1.00 17.29 147 SER A O 1
ATOM 1202 N N . SER A 1 168 ? -47.468 9.456 0.426 1.00 16.08 148 SER A N 1
ATOM 1203 C CA . SER A 1 168 ? -48.330 10.450 1.040 1.00 15.65 148 SER A CA 1
ATOM 1204 C C . SER A 1 168 ? -48.919 11.381 -0.013 1.00 16.93 148 SER A C 1
ATOM 1205 O O . SER A 1 168 ? -49.693 12.287 0.369 1.00 19.33 148 SER A O 1
ATOM 1208 N N . GLY A 1 169 ? -48.560 11.225 -1.281 1.00 16.15 149 GLY A N 1
ATOM 1209 C CA . GLY A 1 169 ? -49.117 12.093 -2.329 1.00 16.30 149 GLY A CA 1
ATOM 1210 C C . GLY A 1 169 ? -48.471 13.433 -2.397 1.00 15.21 149 GLY A C 1
ATOM 1211 O O . GLY A 1 169 ? -47.339 13.656 -1.992 1.00 17.42 149 GLY A O 1
ATOM 1212 N N . GLY A 1 170 ? -49.212 14.406 -2.920 1.00 14.90 150 GLY A N 1
ATOM 1213 C CA . GLY A 1 170 ? -48.756 15.791 -2.957 1.00 15.55 150 GLY A CA 1
ATOM 1214 C C . GLY A 1 170 ? -48.216 16.277 -4.276 1.00 15.08 150 GLY A C 1
ATOM 1215 O O . GLY A 1 170 ? -47.619 17.351 -4.313 1.00 16.61 150 GLY A O 1
ATOM 1216 N N . HIS A 1 171 ? -48.418 15.513 -5.333 1.00 15.79 151 HIS A N 1
ATOM 1217 C CA . HIS A 1 171 ? -48.098 15.823 -6.706 1.00 16.48 151 HIS A CA 1
ATOM 1218 C C . HIS A 1 171 ? -48.807 14.871 -7.653 1.00 20.95 151 HIS A C 1
ATOM 1219 O O . HIS A 1 171 ? -49.037 13.713 -7.273 1.00 20.80 151 HIS A O 1
ATOM 1226 N N . ALA A 1 172 ? -49.166 15.364 -8.825 1.00 19.63 152 ALA A N 1
ATOM 1227 C CA . ALA A 1 172 ? -49.999 14.596 -9.764 1.00 19.76 152 ALA A CA 1
ATOM 1228 C C . ALA A 1 172 ? -49.393 13.291 -10.226 1.00 22.40 152 ALA A C 1
ATOM 1229 O O . ALA A 1 172 ? -50.008 12.364 -10.728 1.00 23.01 152 ALA A O 1
ATOM 1231 N N . SER A 1 173 ? -48.115 13.110 -10.129 1.00 20.73 153 SER A N 1
ATOM 1232 C CA . SER A 1 173 ? -47.256 12.044 -10.607 1.00 20.61 153 SER A CA 1
ATOM 1233 C C . SER A 1 173 ? -47.266 10.907 -9.579 1.00 24.28 153 SER A C 1
ATOM 1234 O O . SER A 1 173 ? -46.834 9.814 -9.906 1.00 28.74 153 SER A O 1
ATOM 1237 N N . LEU A 1 174 ? -47.750 11.226 -8.399 1.00 23.75 154 LEU A N 1
ATOM 1238 C CA . LEU A 1 174 ? -47.710 10.265 -7.308 1.00 28.25 154 LEU A CA 1
ATOM 1239 C C . LEU A 1 174 ? -49.045 9.573 -7.022 1.00 43.78 154 LEU A C 1
ATOM 1240 O O . LEU A 1 174 ? -48.982 8.582 -6.246 1.00 64.09 154 LEU A O 1
#

B-factor: mean 20.17, std 13.55, range [8.19, 106.38]